Protein AF-A0A550GQ53-F1 (afdb_monomer_lite)

pLDDT: mean 94.38, std 7.73, range [53.53, 98.5]

Foldseek 3Di:
DDDLVVLLVVLLVLLVVLLVVLVCVVVVVDPLVVDDLVVLVVSLVVSVVSDDDPVSVVSSVSSVVSSVVSVVVVVVVVVCVVPVD

Sequence (85 aa):
MQSKKEQKRFGKEKLQRIIEMCIAIENRSVDPFLLDIDSIIKVVKEYFPQWEEADELTLDSEAIHHLASVIKLQSEWVKHCSTSL

Structure (mmCIF, N/CA/C/O backbone):
data_AF-A0A550GQ53-F1
#
_entry.id   AF-A0A550GQ53-F1
#
loop_
_atom_site.group_PDB
_atom_site.id
_atom_site.type_symbol
_atom_site.label_atom_id
_atom_site.label_alt_id
_atom_site.label_comp_id
_atom_site.label_asym_id
_atom_site.label_entity_id
_atom_site.label_seq_id
_atom_site.pdbx_PDB_ins_code
_atom_site.Cartn_x
_atom_site.Cartn_y
_atom_site.Cartn_z
_atom_site.occupancy
_atom_site.B_iso_or_equiv
_atom_site.auth_seq_id
_atom_site.auth_comp_id
_atom_site.auth_asym_id
_atom_site.auth_atom_id
_atom_site.pdbx_PDB_model_num
ATOM 1 N N . MET A 1 1 ? -25.540 12.146 5.710 1.00 56.53 1 MET A N 1
ATOM 2 C CA . MET A 1 1 ? -24.149 12.098 6.215 1.00 56.53 1 MET A CA 1
ATOM 3 C C . MET A 1 1 ? -23.883 10.661 6.628 1.00 56.53 1 MET A C 1
ATOM 5 O O . MET A 1 1 ? -24.690 10.134 7.380 1.00 56.53 1 MET A O 1
ATOM 9 N N . GLN A 1 2 ? -22.858 10.004 6.077 1.00 69.06 2 GLN A N 1
ATOM 10 C CA . GLN A 1 2 ? -22.474 8.656 6.526 1.00 69.06 2 GLN A CA 1
ATOM 11 C C . GLN A 1 2 ? -21.996 8.723 7.979 1.00 69.06 2 GLN A C 1
ATOM 13 O O . GLN A 1 2 ? -21.383 9.715 8.379 1.00 69.06 2 GLN A O 1
ATOM 18 N N . SER A 1 3 ? -22.277 7.692 8.770 1.00 86.44 3 SER A N 1
ATOM 19 C CA . SER A 1 3 ? -21.764 7.613 10.137 1.00 86.44 3 SER A CA 1
ATOM 20 C C . SER A 1 3 ? -20.249 7.373 10.136 1.00 86.44 3 SER A C 1
ATOM 22 O O . SER A 1 3 ? -19.710 6.722 9.238 1.00 86.44 3 SER A O 1
ATOM 24 N N . LYS A 1 4 ? -19.544 7.843 11.175 1.00 86.94 4 LYS A N 1
ATOM 25 C CA . LYS A 1 4 ? -18.095 7.612 11.351 1.00 86.94 4 LYS A CA 1
ATOM 26 C C . LYS A 1 4 ? -17.729 6.121 11.257 1.00 86.94 4 LYS A C 1
ATOM 28 O O . LYS A 1 4 ? -16.712 5.752 10.679 1.00 86.94 4 LYS A O 1
ATOM 33 N N . LYS A 1 5 ? -18.606 5.247 11.764 1.00 89.31 5 LYS A N 1
ATOM 34 C CA . LYS A 1 5 ? -18.448 3.788 11.703 1.00 89.31 5 LYS A CA 1
ATOM 35 C C . LYS A 1 5 ? -18.489 3.249 10.268 1.00 89.31 5 LYS A C 1
ATOM 37 O O . LYS A 1 5 ? -17.704 2.369 9.926 1.00 89.31 5 LYS A O 1
ATOM 42 N N . GLU A 1 6 ? -19.377 3.774 9.426 1.00 91.81 6 GLU A N 1
ATOM 43 C CA . GLU A 1 6 ? -19.443 3.392 8.011 1.00 91.81 6 GLU A CA 1
ATOM 44 C C . GLU A 1 6 ? -18.215 3.875 7.241 1.00 91.81 6 GLU A C 1
ATOM 46 O O . GLU A 1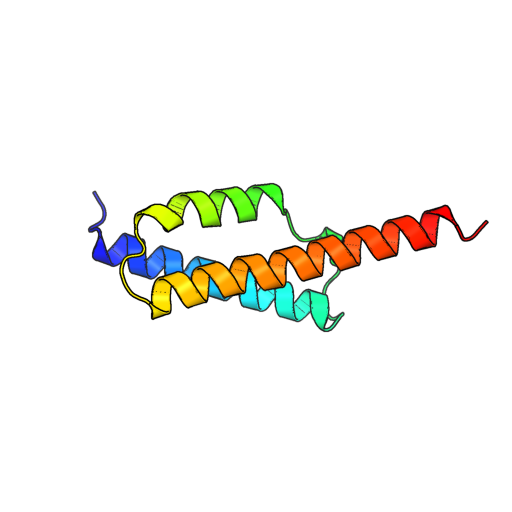 6 ? -17.662 3.108 6.458 1.00 91.81 6 GLU A O 1
ATOM 51 N N . GLN A 1 7 ? -17.743 5.097 7.510 1.00 91.88 7 GLN A N 1
ATOM 52 C CA . GLN A 1 7 ? -16.521 5.628 6.898 1.00 91.88 7 GLN A CA 1
ATOM 53 C C . GLN A 1 7 ? -15.299 4.770 7.238 1.00 91.88 7 GLN A C 1
ATOM 55 O O . GLN A 1 7 ? -14.558 4.391 6.332 1.00 91.88 7 GLN A O 1
ATOM 60 N N . LYS A 1 8 ? -15.142 4.378 8.512 1.00 94.88 8 LYS A N 1
ATOM 61 C CA . LYS A 1 8 ? -14.090 3.443 8.939 1.00 94.88 8 LYS A CA 1
ATOM 62 C C . LYS A 1 8 ? -14.155 2.124 8.179 1.00 94.88 8 LYS A C 1
ATOM 64 O O . LYS A 1 8 ? -13.138 1.642 7.690 1.00 94.88 8 LYS A O 1
ATOM 69 N N . ARG A 1 9 ? -15.351 1.539 8.059 1.00 95.81 9 ARG A N 1
ATOM 70 C CA . ARG A 1 9 ? -15.535 0.274 7.338 1.00 95.81 9 ARG A CA 1
ATOM 71 C C . ARG A 1 9 ? -15.134 0.401 5.867 1.00 95.81 9 ARG A C 1
ATOM 73 O O . ARG A 1 9 ? -14.358 -0.416 5.388 1.00 95.81 9 ARG A O 1
ATOM 80 N N . PHE A 1 10 ? -15.611 1.435 5.173 1.00 95.75 10 PHE A N 1
ATOM 81 C CA . PHE A 1 10 ? -15.268 1.651 3.765 1.00 95.75 10 PHE A CA 1
ATOM 82 C C . PHE A 1 10 ? -13.777 1.919 3.554 1.00 95.75 10 PHE A C 1
ATOM 84 O O . PHE A 1 10 ? -13.208 1.426 2.583 1.00 95.75 10 PHE A O 1
ATOM 91 N N . GLY A 1 11 ? -13.138 2.660 4.462 1.00 96.50 11 GLY A N 1
ATOM 92 C CA . GLY A 1 11 ? -11.696 2.876 4.412 1.00 96.50 11 GLY A CA 1
ATOM 93 C C . GLY A 1 11 ? -10.916 1.567 4.568 1.00 96.50 11 GLY A C 1
ATOM 94 O O . GLY A 1 11 ? -10.028 1.306 3.764 1.00 96.50 11 GLY A O 1
ATOM 95 N N . LYS A 1 12 ? -11.305 0.693 5.510 1.00 97.62 12 LYS A N 1
ATOM 96 C CA . LYS A 1 12 ? -10.676 -0.631 5.689 1.00 97.62 12 LYS A CA 1
ATOM 97 C C . LYS A 1 12 ? -10.783 -1.483 4.431 1.00 97.62 12 LYS A C 1
ATOM 99 O O . LYS A 1 12 ? -9.777 -1.995 3.955 1.00 97.62 12 LYS A O 1
ATOM 104 N N . GLU A 1 13 ? -11.984 -1.580 3.862 1.00 97.81 13 GLU A N 1
ATOM 105 C CA . GLU A 1 13 ? -12.218 -2.332 2.622 1.00 97.81 13 GLU A CA 1
ATOM 106 C C . GLU A 1 13 ? -11.396 -1.772 1.452 1.00 97.81 13 GLU A C 1
ATOM 108 O O . GLU A 1 13 ? -10.866 -2.529 0.640 1.00 97.81 13 GLU A O 1
ATOM 113 N N . LYS A 1 14 ? -11.263 -0.443 1.353 1.00 97.19 14 LYS A N 1
ATOM 114 C CA . LYS A 1 14 ? -10.427 0.195 0.329 1.00 97.19 14 LYS A CA 1
ATOM 115 C C . LYS A 1 14 ? -8.944 -0.107 0.527 1.00 97.19 14 LYS A C 1
ATOM 117 O O . LYS A 1 14 ? -8.297 -0.474 -0.449 1.00 97.19 14 LYS A O 1
ATOM 122 N N . LEU A 1 15 ? -8.419 0.025 1.746 1.00 98.06 15 LEU A N 1
ATOM 123 C CA . LEU A 1 15 ? -7.013 -0.265 2.042 1.00 98.06 15 LEU A CA 1
ATOM 124 C C . LEU A 1 15 ? -6.675 -1.737 1.791 1.00 98.06 15 LEU A C 1
ATOM 126 O O . LEU A 1 15 ? -5.661 -2.017 1.163 1.00 98.06 15 LEU A O 1
ATOM 130 N N . GLN A 1 16 ? -7.555 -2.665 2.173 1.00 98.38 16 GLN A N 1
ATOM 131 C CA . GLN A 1 16 ? -7.382 -4.093 1.882 1.00 98.38 16 GLN A CA 1
ATOM 132 C C . GLN A 1 16 ? -7.284 -4.364 0.378 1.00 98.38 16 GLN A C 1
ATOM 134 O O . GLN A 1 16 ? -6.349 -5.021 -0.065 1.00 98.38 16 GLN A O 1
ATOM 139 N N . ARG A 1 17 ? -8.179 -3.783 -0.432 1.00 97.75 17 ARG A N 1
ATOM 140 C CA . ARG A 1 17 ? -8.115 -3.920 -1.900 1.00 97.75 17 ARG A CA 1
ATOM 141 C C . ARG A 1 17 ? -6.838 -3.326 -2.496 1.00 97.75 17 ARG A C 1
ATOM 143 O O . ARG A 1 17 ? -6.316 -3.862 -3.469 1.00 97.75 17 ARG A O 1
ATOM 150 N N . ILE A 1 18 ? -6.351 -2.215 -1.940 1.00 97.62 18 ILE A N 1
ATOM 151 C CA . ILE A 1 18 ? -5.075 -1.610 -2.348 1.00 97.62 18 ILE A CA 1
ATOM 152 C C . ILE A 1 18 ? -3.922 -2.573 -2.046 1.00 97.62 18 ILE A C 1
ATOM 154 O O . ILE A 1 18 ? -3.118 -2.840 -2.935 1.00 97.62 18 ILE A O 1
ATOM 158 N N . ILE A 1 19 ? -3.873 -3.131 -0.834 1.00 98.44 19 ILE A N 1
ATOM 159 C CA . ILE A 1 19 ? -2.852 -4.105 -0.423 1.00 98.44 19 ILE A CA 1
ATOM 160 C C . ILE A 1 19 ? -2.872 -5.329 -1.342 1.00 98.44 19 ILE A C 1
ATOM 162 O O . ILE A 1 19 ? -1.837 -5.690 -1.895 1.00 98.44 19 ILE A O 1
ATOM 166 N N . GLU A 1 20 ? -4.043 -5.923 -1.583 1.00 98.06 20 GLU A N 1
ATOM 167 C CA . GLU A 1 20 ? -4.200 -7.078 -2.480 1.00 98.06 20 GLU A CA 1
ATOM 168 C C . GLU A 1 20 ? -3.671 -6.792 -3.893 1.00 98.06 20 GLU A C 1
ATOM 170 O O . GLU A 1 20 ? -2.987 -7.626 -4.491 1.00 98.06 20 GLU A O 1
ATOM 175 N N . MET A 1 21 ? -3.946 -5.597 -4.423 1.00 97.19 21 MET A N 1
ATOM 176 C CA . MET A 1 21 ? -3.458 -5.178 -5.735 1.00 97.19 21 MET A CA 1
ATOM 177 C C . MET A 1 21 ? -1.935 -5.008 -5.756 1.00 97.19 21 MET A C 1
ATOM 179 O O . MET A 1 21 ? -1.284 -5.473 -6.693 1.00 97.19 21 MET A O 1
ATOM 183 N N . CYS A 1 22 ? -1.354 -4.396 -4.722 1.00 98.12 22 CYS A N 1
ATOM 184 C CA . CYS A 1 22 ? 0.097 -4.276 -4.600 1.00 98.12 22 CYS A CA 1
ATOM 185 C C . CYS A 1 22 ? 0.772 -5.652 -4.486 1.00 98.12 22 CYS A C 1
ATOM 187 O O . CYS A 1 22 ? 1.747 -5.907 -5.187 1.00 98.12 22 CYS A O 1
ATOM 189 N N . ILE A 1 23 ? 0.215 -6.572 -3.692 1.00 98.19 23 ILE A N 1
ATOM 190 C CA . ILE A 1 23 ? 0.718 -7.949 -3.566 1.00 98.19 23 ILE A CA 1
ATOM 191 C C . ILE A 1 23 ? 0.669 -8.682 -4.916 1.00 98.19 23 ILE A C 1
ATOM 193 O O . ILE A 1 23 ? 1.595 -9.417 -5.259 1.00 98.19 23 ILE A O 1
ATOM 197 N N . ALA A 1 24 ? -0.382 -8.491 -5.719 1.00 97.88 24 ALA A N 1
ATOM 198 C CA . ALA A 1 24 ? -0.455 -9.073 -7.061 1.00 97.88 24 ALA A CA 1
ATOM 199 C C . ALA A 1 24 ? 0.679 -8.562 -7.975 1.00 97.88 24 ALA A C 1
ATOM 201 O O . ALA A 1 24 ? 1.326 -9.344 -8.677 1.00 97.88 24 ALA A O 1
ATOM 202 N N . ILE A 1 25 ? 0.980 -7.263 -7.914 1.00 97.44 25 ILE A N 1
ATOM 203 C CA . ILE A 1 25 ? 2.105 -6.655 -8.640 1.00 97.44 25 ILE A CA 1
ATOM 204 C C . ILE A 1 25 ? 3.448 -7.212 -8.150 1.00 97.44 25 ILE A C 1
ATOM 206 O O . ILE A 1 25 ? 4.290 -7.598 -8.960 1.00 97.44 25 ILE A O 1
ATOM 210 N N . GLU A 1 26 ? 3.651 -7.299 -6.835 1.00 96.62 26 GLU A N 1
ATOM 211 C CA . GLU A 1 26 ? 4.870 -7.857 -6.231 1.00 96.62 26 GLU A CA 1
ATOM 212 C C . GLU A 1 26 ? 5.109 -9.310 -6.656 1.00 96.62 26 GLU A C 1
ATOM 214 O O . GLU A 1 26 ? 6.234 -9.696 -6.984 1.00 96.62 26 GLU A O 1
ATOM 219 N N . ASN A 1 27 ? 4.033 -10.094 -6.757 1.00 97.31 27 ASN A N 1
ATOM 220 C CA . ASN A 1 27 ? 4.049 -11.465 -7.2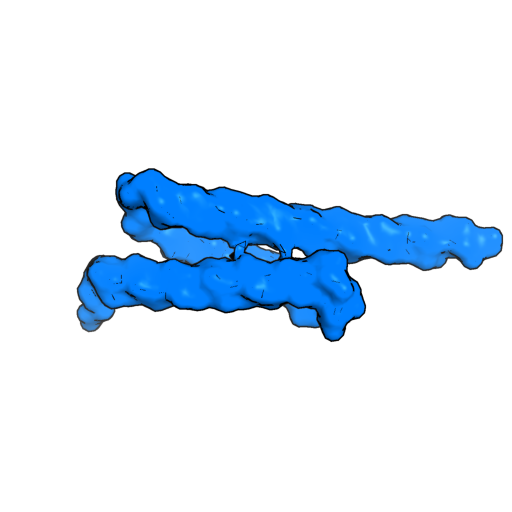65 1.00 97.31 27 ASN A CA 1
ATOM 221 C C . ASN A 1 27 ? 4.193 -11.561 -8.794 1.00 97.31 27 ASN A C 1
ATOM 223 O O . ASN A 1 27 ? 4.141 -12.660 -9.347 1.00 97.31 27 ASN A O 1
ATOM 227 N N . 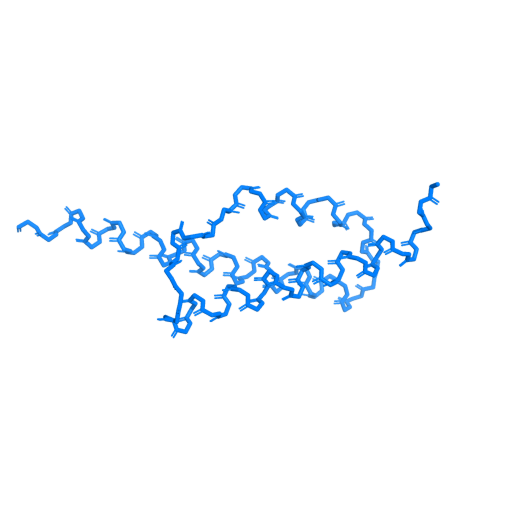ARG A 1 28 ? 4.395 -10.433 -9.487 1.00 93.00 28 ARG A N 1
ATOM 228 C CA . ARG A 1 28 ? 4.570 -10.329 -10.946 1.00 93.00 28 ARG A CA 1
ATOM 229 C C . ARG A 1 28 ? 3.382 -10.856 -11.756 1.00 93.00 28 ARG A C 1
ATOM 231 O O . ARG A 1 28 ? 3.554 -11.215 -12.919 1.00 93.00 28 ARG A O 1
ATOM 238 N N . SER A 1 29 ? 2.185 -10.906 -11.168 1.00 91.44 29 SER A N 1
ATOM 239 C CA . SER A 1 29 ? 0.959 -11.289 -11.883 1.00 91.44 29 SER A CA 1
ATOM 240 C C . SER A 1 29 ? 0.269 -10.099 -12.557 1.00 91.44 29 SER A C 1
ATOM 242 O O . SER A 1 29 ? -0.576 -10.298 -13.428 1.00 91.44 29 SER A O 1
ATOM 244 N N . VAL A 1 30 ? 0.648 -8.872 -12.184 1.00 92.75 30 VAL A N 1
ATOM 245 C CA . VAL A 1 30 ? 0.121 -7.610 -12.718 1.00 92.75 30 VAL A CA 1
ATOM 246 C C . VAL A 1 30 ? 1.281 -6.657 -13.016 1.00 92.75 30 VAL A C 1
ATOM 248 O O . VAL A 1 30 ? 2.276 -6.635 -12.293 1.00 92.75 30 VAL A O 1
ATOM 251 N N . ASP A 1 31 ? 1.157 -5.872 -14.087 1.00 93.25 31 ASP A N 1
ATOM 252 C CA . ASP A 1 31 ? 2.136 -4.843 -14.448 1.00 93.25 31 ASP A CA 1
ATOM 253 C C . ASP A 1 31 ? 2.145 -3.705 -13.398 1.00 93.25 31 ASP A C 1
ATOM 255 O O . ASP A 1 31 ? 1.087 -3.121 -13.128 1.00 93.25 31 ASP A O 1
ATOM 259 N N . PRO A 1 32 ? 3.312 -3.354 -12.812 1.00 94.56 32 PRO A N 1
ATOM 260 C CA . PRO A 1 32 ? 3.419 -2.297 -11.809 1.00 94.56 32 PRO A CA 1
ATOM 261 C C . PRO A 1 32 ? 2.979 -0.910 -12.294 1.00 94.56 32 PRO A C 1
ATOM 263 O O . PRO A 1 32 ? 2.625 -0.079 -11.460 1.00 94.56 32 PRO A O 1
ATOM 266 N N . PHE A 1 33 ? 2.978 -0.626 -13.599 1.00 95.81 33 PHE A N 1
ATOM 267 C CA . PHE A 1 33 ? 2.578 0.678 -14.150 1.00 95.81 33 PHE A CA 1
ATOM 268 C C . PHE A 1 33 ? 1.063 0.850 -14.311 1.00 95.81 33 PHE A C 1
ATOM 270 O O . PHE A 1 33 ? 0.605 1.949 -14.619 1.00 95.81 33 PHE A O 1
ATOM 277 N N . LEU A 1 34 ? 0.268 -0.197 -14.069 1.00 94.19 34 LEU A N 1
ATOM 278 C CA . LEU A 1 34 ? -1.197 -0.098 -14.060 1.00 94.19 34 LEU A CA 1
ATOM 279 C C . LEU A 1 34 ? -1.746 0.538 -12.775 1.00 94.19 34 LEU A C 1
ATOM 281 O O . LEU A 1 34 ? -2.931 0.865 -12.705 1.00 94.19 34 LEU A O 1
ATOM 285 N N . LEU A 1 35 ? -0.898 0.706 -11.759 1.00 94.62 35 LEU A N 1
ATOM 286 C CA . LEU A 1 35 ? -1.269 1.279 -10.475 1.00 94.62 35 LEU A CA 1
ATOM 287 C C . LEU A 1 35 ? -1.091 2.806 -10.475 1.00 94.62 35 LEU A C 1
ATOM 289 O O . LEU A 1 35 ? 0.027 3.307 -10.592 1.00 94.62 35 LEU A O 1
ATOM 293 N N . ASP A 1 36 ? -2.182 3.550 -10.273 1.00 95.44 36 ASP A N 1
ATOM 294 C CA . ASP A 1 36 ? -2.129 5.002 -10.055 1.00 95.44 36 ASP A CA 1
ATOM 295 C C . ASP A 1 36 ? -1.744 5.313 -8.599 1.00 95.44 36 ASP A C 1
ATOM 297 O O . ASP A 1 36 ? -2.579 5.334 -7.687 1.00 95.44 36 ASP A O 1
ATOM 301 N N . ILE A 1 37 ? -0.448 5.556 -8.397 1.00 95.69 37 ILE A N 1
ATOM 302 C CA . ILE A 1 37 ? 0.151 5.848 -7.092 1.00 95.69 37 ILE A CA 1
ATOM 303 C C . ILE A 1 37 ? -0.456 7.104 -6.456 1.00 95.69 37 ILE A C 1
ATOM 305 O O . ILE A 1 37 ? -0.780 7.096 -5.266 1.00 95.69 37 ILE A O 1
ATOM 309 N N . ASP A 1 38 ? -0.651 8.175 -7.228 1.00 96.19 38 ASP A N 1
ATOM 310 C CA . ASP A 1 38 ? -1.147 9.451 -6.704 1.00 96.19 38 ASP A CA 1
ATOM 311 C C . ASP A 1 38 ? -2.584 9.323 -6.199 1.00 96.19 38 ASP A C 1
ATOM 313 O O . ASP A 1 38 ? -2.936 9.861 -5.142 1.00 96.19 38 ASP A O 1
ATOM 317 N N . SER A 1 39 ? -3.421 8.588 -6.931 1.00 96.31 39 SER A N 1
ATOM 318 C CA . SER A 1 39 ? -4.792 8.301 -6.510 1.00 96.31 39 SER A CA 1
ATOM 319 C C . SER A 1 39 ? -4.837 7.454 -5.239 1.00 96.31 39 SER A C 1
ATOM 321 O O . SER A 1 39 ? -5.639 7.740 -4.347 1.00 96.31 39 SER A O 1
ATOM 323 N N . ILE A 1 40 ? -3.952 6.468 -5.094 1.00 96.69 40 ILE A N 1
ATOM 324 C CA . ILE A 1 40 ? -3.882 5.640 -3.880 1.00 96.69 40 ILE A CA 1
ATOM 325 C C . ILE A 1 40 ? -3.424 6.461 -2.677 1.00 96.69 40 ILE A C 1
ATOM 327 O O . ILE A 1 40 ? -4.058 6.399 -1.624 1.00 96.69 40 ILE A O 1
ATOM 331 N N . ILE A 1 41 ? -2.385 7.286 -2.825 1.00 96.94 41 ILE A N 1
ATOM 332 C CA . ILE A 1 41 ? -1.903 8.154 -1.740 1.00 96.94 41 ILE A CA 1
ATOM 333 C C . ILE A 1 41 ? -3.016 9.092 -1.258 1.00 96.94 41 ILE A C 1
ATOM 335 O O . ILE A 1 41 ? -3.142 9.326 -0.055 1.00 96.94 41 ILE A O 1
ATOM 339 N N . LYS A 1 42 ? -3.842 9.622 -2.170 1.00 97.62 42 LYS A N 1
ATOM 340 C CA . LYS A 1 42 ? -5.006 10.445 -1.798 1.00 97.62 42 LYS A CA 1
ATOM 341 C C . LYS A 1 42 ? -5.999 9.660 -0.947 1.00 97.62 42 LYS A C 1
ATOM 343 O O . LYS A 1 42 ? -6.434 10.182 0.074 1.00 97.62 42 LYS A O 1
ATOM 348 N N . VAL A 1 43 ? -6.305 8.418 -1.326 1.00 96.19 43 VAL A N 1
ATOM 349 C CA . VAL A 1 43 ? -7.205 7.540 -0.562 1.00 96.19 43 VAL A CA 1
ATOM 350 C C . VAL A 1 43 ? -6.649 7.259 0.834 1.00 96.19 43 VAL A C 1
ATOM 352 O O . VAL A 1 43 ? -7.375 7.420 1.810 1.00 96.19 43 VAL A O 1
ATOM 355 N N . VAL A 1 44 ? -5.369 6.895 0.958 1.00 96.12 44 VAL A N 1
ATOM 356 C CA . VAL A 1 44 ? -4.750 6.634 2.272 1.00 96.12 44 VAL A CA 1
ATOM 357 C C . VAL A 1 44 ? -4.846 7.876 3.167 1.00 96.12 44 VAL A C 1
ATOM 359 O O . VAL A 1 44 ? -5.325 7.805 4.297 1.00 96.12 44 VAL A O 1
ATOM 362 N N . LYS A 1 45 ? -4.501 9.055 2.632 1.00 96.81 45 LYS A N 1
ATOM 363 C CA . LYS A 1 45 ? -4.597 10.329 3.366 1.00 96.81 45 LYS A CA 1
ATOM 364 C C . LYS A 1 45 ? -6.026 10.710 3.754 1.00 96.81 45 LYS A C 1
ATOM 366 O O . LYS A 1 45 ? -6.210 11.330 4.797 1.00 96.81 45 LYS A O 1
ATOM 371 N N . GLU A 1 46 ? -7.015 10.387 2.925 1.00 96.25 46 GLU A N 1
ATOM 372 C CA . GLU A 1 46 ? -8.429 10.681 3.187 1.00 96.25 46 GLU A CA 1
ATOM 373 C C . GLU A 1 46 ? -8.939 9.934 4.425 1.00 96.25 46 GLU A C 1
ATOM 375 O O . GLU A 1 46 ? -9.639 10.519 5.255 1.00 96.25 46 GLU A O 1
ATOM 380 N N . TYR A 1 47 ? -8.569 8.658 4.573 1.00 95.62 47 TYR A N 1
ATOM 381 C CA . TYR A 1 47 ? -9.055 7.820 5.669 1.00 95.62 47 TYR A CA 1
ATOM 382 C C . TYR A 1 47 ? -8.184 7.863 6.926 1.00 95.62 47 TYR A C 1
ATOM 384 O O . TYR A 1 47 ? -8.716 7.615 8.007 1.00 95.62 47 TYR A O 1
ATOM 392 N N . PHE A 1 48 ? -6.906 8.242 6.823 1.00 95.94 48 PHE A N 1
ATOM 393 C CA . PHE A 1 48 ? -5.982 8.292 7.962 1.00 95.94 48 PHE A CA 1
ATOM 394 C C . PHE A 1 48 ? -6.537 8.998 9.219 1.00 95.94 48 PHE A C 1
ATOM 396 O O . PHE A 1 48 ? -6.435 8.429 10.305 1.00 95.94 48 PHE A O 1
ATOM 403 N N . PRO A 1 49 ? -7.206 10.171 9.129 1.00 95.19 49 PRO A N 1
ATOM 404 C CA . PRO A 1 49 ? -7.762 10.849 10.306 1.00 95.19 49 PRO A CA 1
ATOM 405 C C . PRO A 1 49 ? -8.875 10.076 11.024 1.00 95.19 49 PRO A C 1
ATOM 407 O O . PRO A 1 49 ? -9.288 10.470 12.114 1.00 95.19 49 PRO A O 1
ATOM 410 N N . GLN A 1 50 ? -9.419 9.029 10.401 1.00 94.00 50 GLN A N 1
ATOM 411 C CA . GLN A 1 50 ? -10.447 8.195 11.008 1.00 94.00 50 GLN A CA 1
ATOM 412 C C . GLN A 1 50 ? -9.847 7.115 11.908 1.00 94.00 50 GLN A C 1
ATOM 414 O O . GLN A 1 50 ? -10.555 6.652 12.796 1.00 94.00 50 GLN A O 1
ATOM 419 N N . TRP A 1 51 ? -8.594 6.703 11.708 1.00 97.06 51 TRP A N 1
ATOM 420 C CA . TRP A 1 51 ? -7.983 5.592 12.439 1.00 97.06 51 TRP A CA 1
ATOM 421 C C . TRP A 1 51 ? -7.715 5.937 13.900 1.00 97.06 51 TRP A C 1
ATOM 423 O O . TRP A 1 51 ? -7.144 6.975 14.218 1.00 97.06 51 TRP A O 1
ATOM 433 N N . GLU A 1 52 ? -8.154 5.053 14.794 1.00 96.19 52 GLU A N 1
ATOM 434 C CA . GLU A 1 52 ? -8.003 5.225 16.247 1.00 96.19 52 GLU A CA 1
ATOM 435 C C . GLU A 1 52 ? -7.404 3.982 16.904 1.00 96.19 52 GLU A C 1
ATOM 437 O O . GLU A 1 52 ? -6.667 4.100 17.880 1.00 96.19 52 GLU A O 1
ATOM 442 N N . GLU A 1 53 ? -7.698 2.798 16.364 1.00 97.12 53 GLU A N 1
ATOM 443 C CA . GLU A 1 53 ? -7.246 1.528 16.929 1.00 97.12 53 GLU A CA 1
ATOM 444 C C . GLU A 1 53 ? -5.922 1.072 16.309 1.00 97.12 53 GLU A C 1
ATOM 446 O O . GLU A 1 53 ? -5.633 1.349 15.142 1.00 97.12 53 GLU A O 1
ATOM 451 N N . ALA A 1 54 ? -5.143 0.301 17.072 1.00 97.69 54 ALA A N 1
ATOM 452 C CA . ALA A 1 54 ? -3.853 -0.223 16.626 1.00 97.69 54 ALA A CA 1
ATOM 453 C C . ALA A 1 54 ? -3.966 -1.003 15.306 1.00 97.69 54 ALA A C 1
ATOM 455 O O . ALA A 1 54 ? -3.216 -0.723 14.378 1.00 97.69 54 ALA A O 1
ATOM 456 N N . ASP A 1 55 ? -4.958 -1.888 15.181 1.00 96.94 55 ASP A N 1
ATOM 457 C CA . ASP A 1 55 ? -5.176 -2.686 13.967 1.00 96.94 55 ASP A CA 1
ATOM 458 C C . ASP A 1 55 ? -5.484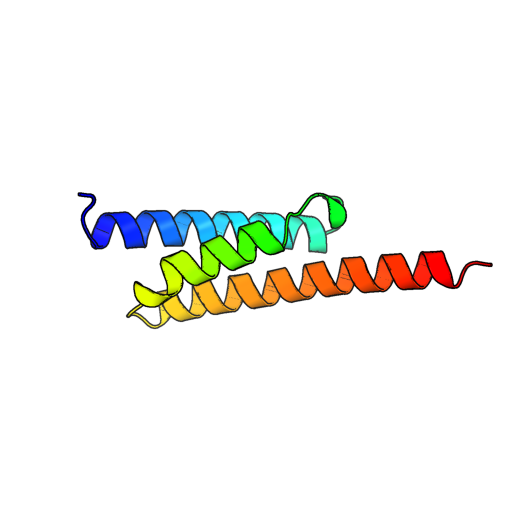 -1.819 12.731 1.00 96.94 55 ASP A C 1
ATOM 460 O O . ASP A 1 55 ? -5.140 -2.180 11.607 1.00 96.94 55 ASP A O 1
ATOM 464 N N . GLU A 1 56 ? -6.125 -0.658 12.920 1.00 97.31 56 GLU A N 1
ATOM 465 C CA . GLU A 1 56 ? -6.423 0.292 11.836 1.00 97.31 56 GLU A CA 1
ATOM 466 C C . GLU A 1 56 ? -5.145 0.965 11.343 1.00 97.31 56 GLU A C 1
ATOM 468 O O . GLU A 1 56 ? -4.910 1.058 10.140 1.00 97.31 56 GLU A O 1
ATOM 473 N N . LEU A 1 57 ? -4.297 1.381 12.284 1.00 98.06 57 LEU A N 1
ATOM 474 C CA . LEU A 1 57 ? -2.997 1.977 11.996 1.00 98.06 57 LEU A CA 1
ATOM 475 C C . LEU A 1 57 ? -2.027 0.955 11.390 1.00 98.06 57 LEU A C 1
ATOM 477 O O . LEU A 1 57 ? -1.246 1.302 10.506 1.00 98.06 57 LEU A O 1
ATOM 481 N N . THR A 1 58 ? -2.092 -0.307 11.820 1.00 98.38 58 THR A N 1
ATOM 482 C CA . THR A 1 58 ? -1.324 -1.401 11.216 1.00 98.38 58 THR A CA 1
ATOM 483 C C . THR A 1 58 ? -1.737 -1.611 9.763 1.00 98.38 58 THR A C 1
ATOM 485 O O . THR A 1 58 ? -0.859 -1.616 8.902 1.00 98.38 58 THR A O 1
ATOM 488 N N . LEU A 1 59 ? -3.040 -1.683 9.470 1.00 98.38 59 LEU A N 1
ATOM 489 C CA . LEU A 1 59 ? -3.545 -1.807 8.097 1.00 98.38 59 LEU A CA 1
ATOM 490 C C . LEU A 1 59 ? -3.093 -0.638 7.206 1.00 98.38 59 LEU A C 1
ATOM 492 O O . LEU A 1 59 ? -2.693 -0.842 6.062 1.00 98.38 59 LEU A O 1
ATOM 496 N N . ASP A 1 60 ? -3.130 0.590 7.727 1.00 97.94 60 ASP A N 1
ATOM 497 C CA . ASP A 1 60 ? -2.653 1.779 7.012 1.00 97.94 60 ASP A CA 1
ATOM 498 C C . ASP A 1 60 ? -1.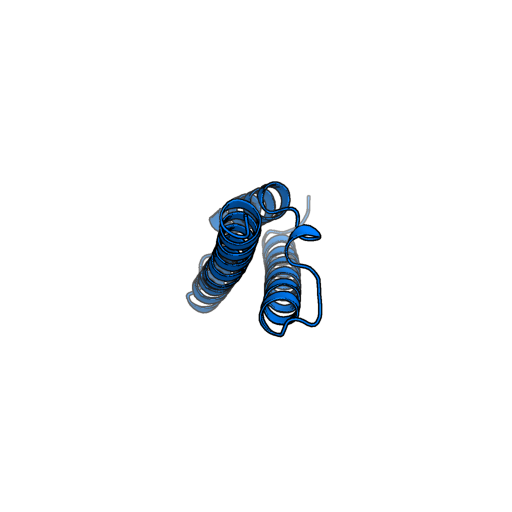146 1.695 6.712 1.00 97.94 60 ASP A C 1
ATOM 500 O O . ASP A 1 60 ? -0.709 1.915 5.579 1.00 97.94 60 ASP A O 1
ATOM 504 N N . SER A 1 61 ? -0.351 1.271 7.702 1.00 98.19 61 SER A N 1
ATOM 505 C CA . SER A 1 61 ? 1.093 1.079 7.538 1.00 98.19 61 SER A CA 1
ATOM 506 C C . SER A 1 61 ? 1.440 -0.015 6.522 1.00 98.19 61 SER A C 1
ATOM 508 O O . SER A 1 61 ? 2.378 0.147 5.740 1.00 98.19 61 SER A O 1
ATOM 510 N N . GLU A 1 62 ? 0.658 -1.095 6.486 1.00 98.50 62 GLU A N 1
ATOM 511 C CA . GLU A 1 62 ? 0.802 -2.196 5.534 1.00 98.50 62 GLU A CA 1
ATOM 512 C C . GLU A 1 62 ? 0.507 -1.728 4.103 1.00 98.50 62 GLU A C 1
ATOM 514 O O . GLU A 1 62 ? 1.286 -2.002 3.187 1.00 98.50 62 GLU A O 1
ATOM 519 N N . ALA A 1 63 ? -0.547 -0.927 3.911 1.00 98.44 63 ALA A N 1
ATOM 520 C CA . ALA A 1 63 ? -0.859 -0.331 2.613 1.00 98.44 63 ALA A CA 1
ATOM 521 C C . ALA A 1 63 ? 0.286 0.551 2.094 1.00 98.44 63 ALA A C 1
ATOM 523 O O . ALA A 1 63 ? 0.670 0.444 0.926 1.00 98.44 63 ALA A O 1
ATOM 524 N N . ILE A 1 64 ? 0.875 1.386 2.956 1.00 98.25 64 ILE A N 1
ATOM 525 C CA . ILE A 1 64 ? 2.030 2.221 2.595 1.00 98.25 64 ILE A CA 1
ATOM 526 C C . ILE A 1 64 ? 3.269 1.374 2.286 1.00 98.25 64 ILE A C 1
ATOM 528 O O . ILE A 1 64 ? 3.984 1.676 1.328 1.00 98.25 64 ILE A O 1
ATOM 532 N N . HIS A 1 65 ? 3.523 0.317 3.059 1.00 98.50 65 HIS A N 1
ATOM 533 C CA . HIS A 1 65 ? 4.652 -0.584 2.834 1.00 98.50 65 HIS A CA 1
ATOM 534 C C . HIS A 1 65 ? 4.598 -1.220 1.440 1.00 98.50 65 HIS A C 1
ATOM 536 O O . HIS A 1 65 ? 5.550 -1.096 0.665 1.00 98.50 65 HIS A O 1
ATOM 542 N N . HIS A 1 66 ? 3.469 -1.837 1.097 1.00 98.44 66 HIS A N 1
ATOM 543 C CA . HIS A 1 66 ? 3.286 -2.480 -0.202 1.00 98.44 66 HIS A CA 1
ATOM 544 C C . HIS A 1 66 ? 3.291 -1.471 -1.357 1.00 98.44 66 HIS A C 1
ATOM 546 O O . HIS A 1 66 ? 3.889 -1.712 -2.406 1.00 98.44 66 HIS A O 1
ATOM 552 N N . LEU A 1 67 ? 2.711 -0.283 -1.163 1.00 98.19 67 LEU A N 1
ATOM 553 C CA . LEU A 1 67 ? 2.793 0.778 -2.166 1.00 98.19 67 LEU A CA 1
ATOM 554 C C . LEU A 1 67 ? 4.248 1.197 -2.440 1.00 98.19 67 LEU A C 1
ATOM 556 O O . LEU A 1 67 ? 4.637 1.371 -3.595 1.00 98.19 67 LEU A O 1
ATOM 560 N N . ALA A 1 68 ? 5.074 1.320 -1.398 1.00 98.31 68 ALA A N 1
ATOM 561 C CA . ALA A 1 68 ? 6.495 1.630 -1.545 1.00 98.31 68 ALA A CA 1
ATOM 562 C C . ALA A 1 68 ? 7.256 0.526 -2.302 1.00 98.31 68 ALA A C 1
ATOM 564 O O . ALA A 1 68 ? 8.117 0.834 -3.132 1.00 98.31 68 ALA A O 1
ATOM 565 N N . SER A 1 69 ? 6.914 -0.744 -2.072 1.00 98.06 69 SER A N 1
ATOM 566 C CA . SER A 1 69 ? 7.449 -1.880 -2.832 1.00 98.06 69 SER A CA 1
ATOM 567 C C . SER A 1 69 ? 7.099 -1.792 -4.320 1.00 98.06 69 SER A C 1
ATOM 569 O O . SER A 1 69 ? 7.982 -1.966 -5.162 1.00 98.06 69 SER A O 1
ATOM 571 N N . VAL A 1 70 ? 5.862 -1.424 -4.671 1.00 98.19 70 VAL A N 1
ATOM 572 C CA . VAL A 1 70 ? 5.469 -1.198 -6.076 1.00 98.19 70 VAL A CA 1
ATOM 573 C C . VAL A 1 70 ? 6.256 -0.044 -6.707 1.00 98.19 70 VAL A C 1
ATOM 575 O O . VAL A 1 70 ? 6.796 -0.202 -7.801 1.00 98.19 70 VAL A O 1
ATOM 578 N N . ILE A 1 71 ? 6.401 1.092 -6.018 1.00 98.19 71 ILE A N 1
ATOM 579 C CA . ILE A 1 71 ? 7.199 2.235 -6.510 1.00 98.19 71 ILE A CA 1
ATOM 580 C C . ILE A 1 71 ? 8.656 1.819 -6.754 1.00 98.19 71 ILE A C 1
ATOM 582 O O . ILE A 1 71 ? 9.276 2.218 -7.744 1.00 98.19 71 ILE A O 1
ATOM 586 N N . LYS A 1 72 ? 9.216 0.984 -5.873 1.00 97.81 72 LYS A N 1
ATOM 587 C CA . LYS A 1 72 ? 10.560 0.432 -6.055 1.00 97.81 72 LYS A CA 1
ATOM 588 C C . LYS A 1 72 ? 10.646 -0.415 -7.328 1.00 97.81 72 LYS A C 1
ATOM 590 O O . LYS A 1 72 ? 11.578 -0.208 -8.102 1.00 97.81 72 LYS A O 1
ATOM 595 N N . LEU A 1 73 ? 9.676 -1.298 -7.578 1.00 97.12 73 LEU A N 1
ATOM 596 C CA . LEU A 1 73 ? 9.618 -2.111 -8.801 1.00 97.12 73 LEU A CA 1
ATOM 597 C C . LEU A 1 73 ? 9.532 -1.242 -10.063 1.00 97.12 73 LEU A C 1
ATOM 599 O O . LEU A 1 73 ? 10.269 -1.482 -11.020 1.00 97.12 73 LEU A O 1
ATOM 603 N N . GLN A 1 74 ? 8.700 -0.195 -10.050 1.00 96.56 74 GLN A N 1
ATOM 604 C CA . GLN A 1 74 ? 8.638 0.783 -11.144 1.00 96.56 74 GLN A CA 1
ATOM 605 C C . GLN A 1 74 ? 10.010 1.444 -11.371 1.00 96.56 74 GLN A C 1
ATOM 607 O O . GLN A 1 74 ? 10.485 1.527 -12.504 1.00 96.56 74 GLN A O 1
ATOM 612 N N . SER A 1 75 ? 10.687 1.872 -10.299 1.00 96.81 75 SER A N 1
ATOM 613 C CA . SER A 1 75 ? 12.016 2.497 -10.380 1.00 96.81 75 SER A CA 1
ATOM 614 C C . SER A 1 75 ? 13.081 1.551 -10.942 1.00 96.81 75 SER A C 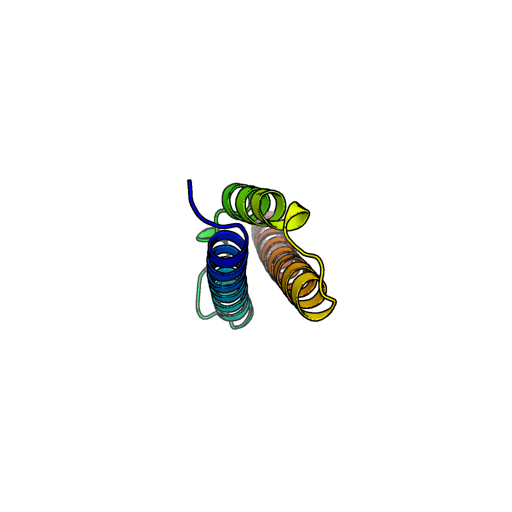1
ATOM 616 O O . SER A 1 75 ? 13.894 1.961 -11.772 1.00 96.81 75 SER A O 1
ATOM 618 N N . GLU A 1 76 ? 13.093 0.292 -10.507 1.00 95.56 76 GLU A N 1
ATOM 619 C CA . GLU A 1 76 ? 14.021 -0.734 -10.996 1.00 95.56 76 GLU A CA 1
ATOM 620 C C . GLU A 1 76 ? 13.801 -1.035 -12.479 1.00 95.56 76 GLU A C 1
ATOM 622 O O . GLU A 1 76 ? 14.775 -1.113 -13.231 1.00 95.56 76 GLU A O 1
ATOM 627 N N . TRP A 1 77 ? 12.542 -1.120 -12.916 1.00 94.69 77 TRP A N 1
ATOM 628 C CA . TRP A 1 77 ? 12.200 -1.297 -14.326 1.00 94.69 77 TRP A CA 1
ATOM 629 C C . TRP A 1 77 ? 12.723 -0.138 -15.184 1.00 94.69 77 TRP A C 1
ATOM 631 O O . TRP A 1 77 ? 13.433 -0.369 -16.162 1.00 94.69 77 TRP A O 1
ATOM 641 N N . VAL A 1 78 ? 12.467 1.112 -14.774 1.00 95.56 78 VAL A N 1
ATOM 642 C CA . VAL A 1 78 ? 12.948 2.304 -15.500 1.00 95.56 78 VAL A CA 1
ATOM 643 C C . VAL A 1 78 ? 14.473 2.316 -15.591 1.00 95.56 78 VAL A C 1
ATOM 645 O O . VAL A 1 78 ? 15.027 2.584 -16.661 1.00 95.56 78 VAL A O 1
ATOM 648 N N . LYS A 1 79 ? 15.170 2.004 -14.490 1.00 95.56 79 LYS A N 1
ATOM 649 C CA . LYS A 1 79 ? 16.639 1.923 -14.473 1.00 95.56 79 LYS A CA 1
ATOM 650 C C . LYS A 1 79 ? 17.149 0.883 -15.458 1.00 95.56 79 LYS A C 1
ATOM 652 O O . LYS A 1 79 ? 18.031 1.208 -16.244 1.00 95.56 79 LYS A O 1
ATOM 657 N N . HIS A 1 80 ? 16.577 -0.321 -15.444 1.00 93.62 80 HIS A N 1
ATOM 658 C CA . HIS A 1 80 ? 16.972 -1.391 -16.354 1.00 93.62 80 HIS A CA 1
ATOM 659 C C . HIS A 1 80 ? 16.842 -0.951 -17.818 1.00 93.62 80 HIS A C 1
ATOM 661 O O . HIS A 1 80 ? 17.827 -0.987 -18.554 1.00 93.62 80 HIS A O 1
ATOM 667 N N . CYS A 1 81 ? 15.682 -0.411 -18.205 1.00 90.88 81 CYS A N 1
ATOM 668 C CA . CYS A 1 81 ? 15.449 0.098 -19.558 1.00 90.88 81 CYS A CA 1
ATOM 669 C C . CYS A 1 81 ? 16.376 1.260 -19.951 1.00 90.88 81 CYS A C 1
ATOM 671 O O . CYS A 1 81 ? 16.671 1.425 -21.129 1.00 90.88 81 CYS A O 1
ATOM 673 N N . SER A 1 82 ? 16.851 2.052 -18.985 1.00 90.38 82 SER A N 1
ATOM 674 C CA . SER A 1 82 ? 17.755 3.183 -19.243 1.00 90.38 82 SER A CA 1
ATOM 675 C C . SER A 1 82 ? 19.222 2.768 -19.407 1.00 90.38 82 SER A C 1
ATOM 677 O O . SER A 1 82 ? 20.001 3.516 -19.991 1.00 90.38 82 SER A O 1
ATOM 679 N N . THR A 1 83 ? 19.622 1.609 -18.875 1.00 87.12 83 THR A N 1
ATOM 680 C CA . THR A 1 83 ? 21.019 1.131 -18.898 1.00 87.12 83 THR A CA 1
ATOM 681 C C . THR A 1 83 ? 21.286 0.018 -19.905 1.00 87.12 83 THR A C 1
ATOM 683 O O . THR A 1 83 ? 22.445 -0.293 -20.153 1.00 87.12 83 THR A O 1
ATOM 686 N N . SER A 1 84 ? 20.248 -0.598 -20.470 1.00 71.25 84 SER A N 1
ATOM 687 C CA . SER A 1 84 ? 20.365 -1.693 -21.446 1.00 71.25 84 SER A CA 1
ATOM 688 C C . SER A 1 84 ? 20.716 -1.221 -22.869 1.00 71.25 84 SER A C 1
ATOM 690 O O . SER A 1 84 ? 20.113 -1.692 -23.831 1.00 71.25 84 SER A O 1
ATOM 692 N N . LEU A 1 85 ? 21.680 -0.301 -22.997 1.00 53.53 85 LEU A N 1
ATOM 693 C CA . LEU A 1 85 ? 22.210 0.190 -24.276 1.00 53.53 85 LEU A CA 1
ATOM 694 C C . LEU A 1 85 ? 23.387 -0.660 -24.778 1.00 53.53 85 LEU A C 1
ATOM 696 O O . LEU A 1 85 ? 24.261 -0.995 -23.947 1.00 53.53 85 LEU A O 1
#

Radius of gyration: 15.06 Å; chains: 1; bounding box: 46×24×41 Å

Secondary structure (DSSP, 8-state):
---HHHHHHHHHHHHHHHHHHHHHHHTTSS-GGGS-HHHHHHHHHHHGGG--SHHHHHHHHHHHHHHHHHHHHHHHHHHHHHH--